Protein 1TOL (pdb70)

Sequence (156 aa):
AETVESCLAKSHTENSFTNVWKDDKTLDRYANYEGCLWNATGVVVCTGDETQCYGTWVPIGLAIPSGADINNYAGQIKSAIESKFYDASSYAGKTCTLRIKLAPDGMLLDIKPEGGDPALCQAALAAAKLAKIPKPPSQAVYEVFKNAPLDFKPAA

InterPro domains:
  IPR014161 Tol-Pal system, TolA [PF06519] (325-419)
  IPR014161 Tol-Pal system, TolA [TIGR02794] (12-244)
  IPR014161 Tol-Pal system, TolA [TIGR02794] (232-421)

B-factor: mean 38.67, std 15.78, range [13.47, 136.48]

Secondary structure (P-SEA, 3-state):
cccaaaaaabbbbbcccccccccccccccccccccbbbbbccbbbbccccccccccccccccccccaaaaaaaaaaaaaaaaaacccccccccbbbbbbbbbcccccccccccccccaaaaaaaaaaaaaccccccccaaaaaaccbbbbbbbbcc

GO terms:
  GO:0005515 protein binding (F, IPI)
  GO:0005886 plasma membrane (C, IDA)
  GO:0032153 cell division site (C, IDA)
  GO:0051301 cell division (P, IDA)
  GO:0046718 symbiont entry into host cell (P, IDA)
  GO:0090529 cell septum assembly (P, EXP)
  GO:0051301 cell division (P, IMP)
  GO:0046718 symbiont entry into host cell (P, IMP)
  GO:0071237 cellular response to bacteriocin (P, IMP)
  GO:0043213 bacteriocin transport (P, IMP)
  GO:0017038 protein import (P, IMP)
  GO:0046790 virion binding (F, ID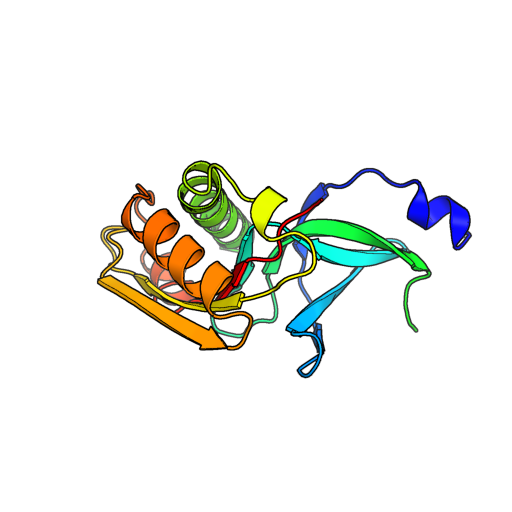A)
  GO:0097718 disordered domain specific binding (F, IPI)
  GO:0019904 protein domain specific binding (F, IPI)

Organism: Escherichia coli (strain K12) (NCBI:txid83333)

Solvent-accessible surface area: 7858 Å² total

CATH classification: 2.30.27.10 (+1 more: 3.30.1150.10)

Radius of gyration: 15.2 Å; Cα contacts (8 Å, |Δi|>4): 354; chains: 1; bounding box: 36×41×34 Å

Nearest PDB structures (foldseek):
  1tol-assembly1_A  TM=1.006E+00  e=2.946E-34  Inovirus M13
  2x9a-assembly1_D  TM=9.894E-01  e=6.881E-14  Escherichia coli
  3qdr-assembly1_A  TM=8.617E-01  e=3.265E-12  Escherichia coli K-12
  2g3p-assembly1_B  TM=9.904E-01  e=2.473E-10  Enterobacteria phage fd
  1g3p-assembly1_A  TM=9.845E-01  e=4.706E-10  Inovirus M13

Structure (mmCIF, N/CA/C/O backbone):
data_1TOL
#
_entry.id   1TOL
#
_cell.length_a   88.880
_cell.length_b   88.880
_cell.length_c   63.556
_cell.angle_alpha   90.00
_cell.angle_beta   90.00
_cell.angle_gamma   90.00
#
_symmetry.space_group_name_H-M   'P 43 21 2'
#
loop_
_entity.id
_entity.type
_entity.pdbx_description
1 polymer 'PROTEIN (FUSION PROTEIN CONSISTING OF MINOR COAT PROTEIN, GLYCINE RICH LINKER, TOLA, AND A HIS TAG)'
2 water water
#
loop_
_atom_site.group_PDB
_atom_site.id
_atom_site.type_symbol
_atom_site.label_atom_id
_atom_site.label_alt_id
_atom_site.label_comp_id
_atom_site.label_asym_id
_atom_site.label_entity_id
_atom_site.label_seq_id
_atom_site.pdbx_PDB_ins_code
_atom_site.Cartn_x
_atom_site.Cartn_y
_atom_site.Cartn_z
_atom_site.occupancy
_atom_site.B_iso_or_equiv
_atom_site.auth_seq_id
_atom_site.auth_comp_id
_atom_site.auth_asym_id
_atom_site.auth_atom_id
_atom_site.pdbx_PDB_model_num
ATOM 1 N N . ALA A 1 1 ? 33.415 19.169 18.123 1.00 39.95 1 ALA A N 1
ATOM 2 C CA . ALA A 1 1 ? 32.898 20.113 17.130 1.00 45.02 1 ALA A CA 1
ATOM 3 C C . ALA A 1 1 ? 31.434 19.877 16.765 1.00 52.25 1 ALA A C 1
ATOM 4 O O . ALA A 1 1 ? 30.919 18.769 16.909 1.00 42.13 1 ALA A O 1
ATOM 6 N N . GLU A 1 2 ? 30.779 20.929 16.282 1.00 48.80 2 GLU A N 1
ATOM 7 C CA . GLU A 1 2 ? 29.448 20.922 15.704 1.00 37.35 2 GLU A CA 1
ATOM 8 C C . GLU A 1 2 ? 29.417 20.520 14.245 1.00 35.81 2 GLU A C 1
ATOM 9 O O . GLU A 1 2 ? 30.371 20.702 13.490 1.00 44.14 2 GLU A O 1
ATOM 15 N N . THR A 1 3 ? 28.289 19.980 13.793 1.00 41.05 3 THR A N 1
ATOM 16 C CA . THR A 1 3 ? 28.080 19.912 12.348 1.00 51.37 3 THR A CA 1
ATOM 17 C C . THR A 1 3 ? 27.205 21.088 11.923 1.00 54.73 3 THR A C 1
ATOM 18 O O . THR A 1 3 ? 26.658 21.789 12.779 1.00 37.94 3 THR A O 1
ATOM 22 N N . VAL A 1 4 ? 27.033 21.341 10.632 1.00 51.34 4 VAL A N 1
ATOM 23 C CA . VAL A 1 4 ? 26.072 22.379 10.231 1.00 48.51 4 VAL A CA 1
ATOM 24 C C . VAL A 1 4 ? 24.683 21.982 10.712 1.00 49.06 4 VAL A C 1
ATOM 25 O O . VAL A 1 4 ? 23.862 22.813 11.085 1.00 46.12 4 VAL A O 1
ATOM 29 N N . GLU A 1 5 ? 24.415 20.672 10.710 1.00 43.30 5 GLU A N 1
ATOM 30 C CA . GLU A 1 5 ? 23.090 20.165 11.060 1.00 44.81 5 GLU A CA 1
ATOM 31 C C . GLU A 1 5 ? 22.858 20.138 12.564 1.00 46.52 5 GLU A C 1
ATOM 32 O O . GLU A 1 5 ? 21.706 20.118 13.023 1.00 50.51 5 GLU A O 1
ATOM 38 N N . SER A 1 6 ? 23.900 20.178 13.390 1.00 39.21 6 SER A N 1
ATOM 39 C CA . SER A 1 6 ? 23.668 20.215 14.843 1.00 39.17 6 SER A CA 1
ATOM 40 C C . SER A 1 6 ? 23.367 21.661 15.254 1.00 33.32 6 SER A C 1
ATOM 41 O O . SER A 1 6 ? 22.543 21.933 16.116 1.00 36.13 6 SER A O 1
ATOM 44 N N . CYS A 1 7 ? 24.052 22.569 14.588 1.00 35.82 7 CYS A N 1
ATOM 45 C CA . CYS A 1 7 ? 23.813 23.998 14.756 1.00 40.22 7 CYS A CA 1
ATOM 46 C C . CYS A 1 7 ? 22.354 24.350 14.487 1.00 39.12 7 CYS A C 1
ATOM 47 O O . CYS A 1 7 ? 21.683 25.026 15.276 1.00 29.51 7 CYS A O 1
ATOM 50 N N . LEU A 1 8 ? 21.847 23.867 13.357 1.00 38.27 8 LEU A N 1
ATOM 51 C CA . LEU A 1 8 ? 20.509 24.239 12.911 1.00 44.47 8 LEU A CA 1
ATOM 52 C C . LEU A 1 8 ? 19.456 23.685 13.855 1.00 43.45 8 LEU A C 1
ATOM 53 O O . LEU A 1 8 ? 18.312 24.126 13.814 1.00 37.88 8 LEU A O 1
ATOM 58 N N . ALA A 1 9 ? 19.846 22.738 14.702 1.00 39.80 9 ALA A N 1
ATOM 59 C CA . ALA A 1 9 ? 18.919 22.187 15.685 1.00 35.30 9 ALA A CA 1
ATOM 60 C C . ALA A 1 9 ? 18.979 22.932 17.000 1.00 30.66 9 ALA A C 1
ATOM 61 O O . ALA A 1 9 ? 18.177 22.720 17.915 1.00 41.69 9 ALA A O 1
ATOM 63 N N . LYS A 1 10 ? 19.931 23.851 17.195 1.00 31.46 10 LYS A N 1
ATOM 64 C CA . LYS A 1 10 ? 19.891 24.515 18.498 1.00 29.94 10 LYS A CA 1
ATOM 65 C C . LYS A 1 10 ? 18.650 25.369 18.722 1.00 44.74 10 LYS A C 1
ATOM 66 O O . LYS A 1 10 ? 18.072 25.921 17.789 1.00 40.13 10 LYS A O 1
ATOM 72 N N . SER A 1 11 ? 18.222 25.497 19.973 1.00 35.64 11 SER A N 1
ATOM 73 C CA . SER A 1 11 ? 17.151 26.371 20.402 1.00 41.88 11 SER A CA 1
ATOM 74 C C . SER A 1 11 ? 17.433 27.856 20.137 1.00 41.00 11 SER A C 1
ATOM 75 O O . SER A 1 11 ? 18.585 28.289 20.249 1.00 29.84 11 SER A O 1
ATOM 78 N N . HIS A 1 12 ? 16.396 28.638 19.848 1.00 27.49 12 HIS A N 1
ATOM 79 C CA . HIS A 1 12 ? 16.556 30.088 19.743 1.00 26.11 12 HIS A CA 1
ATOM 80 C C . HIS A 1 12 ? 16.790 30.685 21.123 1.00 25.52 12 HIS A C 1
ATOM 81 O O . HIS A 1 12 ? 16.279 30.184 22.134 1.00 18.62 12 HIS A O 1
ATOM 88 N N . THR A 1 13 ? 17.560 31.769 21.187 1.00 26.98 13 THR A N 1
ATOM 89 C CA . THR A 1 13 ? 17.880 32.370 22.474 1.00 35.01 13 THR A CA 1
ATOM 90 C C . THR A 1 13 ? 17.622 33.872 22.472 1.00 37.09 13 THR A C 1
ATOM 91 O O . THR A 1 13 ? 17.853 34.568 21.481 1.00 34.40 13 THR A O 1
ATOM 95 N N . GLU A 1 14 ? 17.151 34.355 23.607 1.00 27.66 14 GLU A N 1
ATOM 96 C CA . GLU A 1 14 ? 16.949 35.801 23.721 1.00 38.86 14 GLU A CA 1
ATOM 97 C C . GLU A 1 14 ? 18.088 36.353 24.553 1.00 39.14 14 GLU A C 1
ATOM 98 O O . GLU A 1 14 ? 18.218 35.967 25.708 1.00 34.93 14 GLU A O 1
ATOM 104 N N . ASN A 1 15 ? 18.921 37.204 23.973 1.00 35.13 15 ASN A N 1
ATOM 105 C CA . ASN A 1 15 ? 20.107 37.684 24.677 1.00 37.34 15 ASN A CA 1
ATOM 106 C C . ASN A 1 15 ? 20.841 38.713 23.841 1.00 42.47 15 ASN A C 1
ATOM 107 O O . ASN A 1 15 ? 20.438 38.959 22.697 1.00 28.95 15 ASN A O 1
ATOM 112 N N . SER A 1 16 ? 21.924 39.296 24.357 1.00 38.22 16 SER A N 1
ATOM 113 C CA . SER A 1 16 ? 22.735 40.105 23.438 1.00 39.10 16 SER A CA 1
ATOM 114 C C . SER A 1 16 ? 24.078 39.416 23.199 1.00 41.35 16 SER A C 1
ATOM 115 O O . SER A 1 16 ? 24.495 38.674 24.095 1.00 36.71 16 SER A O 1
ATOM 118 N N . PHE A 1 17 ? 24.680 39.667 22.047 1.00 36.45 17 PHE A N 1
ATOM 119 C CA . PHE A 1 17 ? 26.037 39.253 21.714 1.00 35.39 17 PHE A CA 1
ATOM 120 C C . PHE A 1 17 ? 26.890 40.500 21.454 1.00 43.18 17 PHE A C 1
ATOM 121 O O . PHE A 1 17 ? 26.375 41.545 21.061 1.00 41.22 17 PHE A O 1
ATOM 129 N N . THR A 1 18 ? 28.196 40.362 21.639 1.00 39.38 18 THR A N 1
ATOM 130 C CA . THR A 1 18 ? 29.132 41.399 21.208 1.00 39.09 18 THR A CA 1
ATOM 131 C C . THR A 1 18 ? 29.768 40.956 19.897 1.00 37.77 18 THR A C 1
ATOM 132 O O . THR A 1 18 ? 29.514 39.838 19.457 1.00 36.47 18 THR A O 1
ATOM 136 N N . ASN A 1 19 ? 30.593 41.772 19.240 1.00 43.73 19 ASN A N 1
ATOM 137 C CA . ASN A 1 19 ? 31.219 41.291 18.008 1.00 46.19 19 ASN A CA 1
ATOM 138 C C . ASN A 1 19 ? 30.227 40.972 16.911 1.00 42.96 19 ASN A C 1
ATOM 139 O O . ASN A 1 19 ? 30.433 40.102 16.056 1.00 38.88 19 ASN A O 1
ATOM 144 N N . VAL A 1 20 ? 29.117 41.719 16.930 1.00 40.57 20 VAL A N 1
ATOM 145 C CA . VAL A 1 20 ? 28.109 41.614 15.888 1.00 31.68 20 VAL A CA 1
ATOM 146 C C . VAL A 1 20 ? 28.546 42.319 14.610 1.00 31.16 20 VAL A C 1
ATOM 147 O O . VAL A 1 20 ? 29.166 43.372 14.726 1.00 42.87 20 VAL A O 1
ATOM 151 N N . TRP A 1 21 ? 28.223 41.753 13.453 1.00 36.18 21 TRP A N 1
ATOM 152 C CA . TRP A 1 21 ? 28.448 42.460 12.196 1.00 41.60 21 TRP A CA 1
ATOM 153 C C . TRP A 1 21 ? 27.197 42.448 11.326 1.00 49.56 21 TRP A C 1
ATOM 154 O O . TRP A 1 21 ? 26.337 41.560 11.369 1.00 46.42 21 TRP A O 1
ATOM 165 N N . LYS A 1 22 ? 27.094 43.489 10.490 1.00 43.54 22 LYS A N 1
ATOM 166 C CA . LYS A 1 22 ? 25.958 43.585 9.585 1.00 46.42 22 LYS A CA 1
ATOM 167 C C . LYS A 1 22 ? 26.324 43.356 8.117 1.00 53.46 22 LYS A C 1
ATOM 168 O O . LYS A 1 22 ? 27.443 43.588 7.668 1.00 46.75 22 LYS A O 1
ATOM 174 N N . ASP A 1 23 ? 25.321 42.888 7.399 1.00 58.63 23 ASP A N 1
ATOM 175 C CA . ASP A 1 23 ? 25.143 42.836 5.963 1.00 63.86 23 ASP A CA 1
ATOM 176 C C . ASP A 1 23 ? 24.344 44.069 5.528 1.00 61.29 23 ASP A C 1
ATOM 177 O O . ASP A 1 23 ? 23.112 44.126 5.634 1.00 47.10 23 ASP A O 1
ATOM 182 N N . ASP A 1 24 ? 25.053 45.077 5.031 1.00 58.23 24 ASP A N 1
ATOM 183 C CA . ASP A 1 24 ? 24.466 46.363 4.676 1.00 62.96 24 ASP A CA 1
ATOM 184 C C . ASP A 1 24 ? 23.532 46.272 3.473 1.00 69.67 24 ASP A C 1
ATOM 185 O O . ASP A 1 24 ? 22.896 47.269 3.119 1.00 64.40 24 ASP A O 1
ATOM 190 N N . LYS A 1 25 ? 23.451 45.098 2.863 1.00 73.96 25 LYS A N 1
ATOM 191 C CA . LYS A 1 25 ? 22.484 44.751 1.841 1.00 76.47 25 LYS A CA 1
ATOM 192 C C . LYS A 1 25 ? 21.199 44.225 2.487 1.00 72.55 25 LYS A C 1
ATOM 193 O O . LYS A 1 25 ? 20.214 44.959 2.585 1.00 92.26 25 LYS A O 1
ATOM 199 N N . THR A 1 26 ? 21.212 42.971 2.920 1.00 58.40 26 THR A N 1
ATOM 200 C CA . THR A 1 26 ? 20.066 42.295 3.501 1.00 44.41 26 THR A CA 1
ATOM 201 C C . THR A 1 26 ? 19.564 43.003 4.755 1.00 39.91 26 TH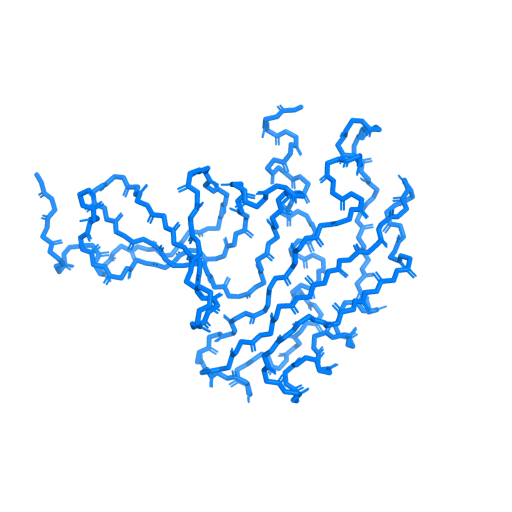R A C 1
ATOM 202 O O . THR A 1 26 ? 18.389 42.882 5.099 1.00 61.24 26 THR A O 1
ATOM 206 N N . LEU A 1 27 ? 20.479 43.704 5.408 1.00 39.81 27 LEU A N 1
ATOM 207 C CA . LEU A 1 27 ? 20.233 44.386 6.662 1.00 35.55 27 LEU A CA 1
ATOM 208 C C . LEU A 1 27 ? 20.273 43.362 7.805 1.00 38.63 27 LEU A C 1
ATOM 209 O O . LEU A 1 27 ? 19.841 43.715 8.911 1.00 34.03 27 LEU A O 1
ATOM 214 N N . ASP A 1 28 ? 20.760 42.166 7.493 1.00 43.43 28 ASP A N 1
ATOM 215 C CA . ASP A 1 28 ? 20.939 41.099 8.482 1.00 38.24 28 ASP A CA 1
ATOM 216 C C . ASP A 1 28 ? 22.081 41.435 9.435 1.00 41.94 28 ASP A C 1
ATOM 217 O O . ASP A 1 28 ? 23.017 42.074 8.946 1.00 42.44 28 ASP A O 1
ATOM 222 N N . ARG A 1 29 ? 21.956 41.013 10.686 1.00 34.80 29 ARG A N 1
ATOM 223 C CA . ARG A 1 29 ? 22.964 41.142 11.728 1.00 26.95 29 ARG A CA 1
ATOM 224 C C . ARG A 1 29 ? 23.318 39.724 12.208 1.00 35.63 29 ARG A C 1
ATOM 225 O O . ARG A 1 29 ? 22.404 38.912 12.416 1.00 31.65 29 ARG A O 1
ATOM 233 N N . TYR A 1 30 ? 24.609 39.463 12.340 1.00 35.55 30 TYR A N 1
ATOM 234 C CA . TYR A 1 30 ? 25.115 38.125 12.621 1.00 40.63 30 TYR A CA 1
ATOM 235 C C . TYR A 1 30 ? 26.126 38.059 13.757 1.00 42.85 30 TYR A C 1
ATOM 236 O O . TYR A 1 30 ? 26.780 39.017 14.179 1.00 41.21 30 TYR A O 1
ATOM 245 N N . ALA A 1 31 ? 26.249 36.825 14.268 1.00 37.88 31 ALA A N 1
ATOM 246 C CA . ALA A 1 31 ? 27.266 36.602 15.293 1.00 35.54 31 ALA A CA 1
ATOM 247 C C . ALA A 1 31 ? 27.604 35.104 15.310 1.00 40.23 31 ALA A C 1
ATOM 248 O O . ALA A 1 31 ? 26.749 34.307 14.945 1.00 41.96 31 ALA A O 1
ATOM 250 N N . ASN A 1 32 ? 28.824 34.817 15.702 1.00 52.69 32 ASN A N 1
ATOM 251 C CA . ASN A 1 32 ? 29.438 33.525 15.933 1.00 37.32 32 ASN A CA 1
ATOM 252 C C . ASN A 1 32 ? 29.399 33.250 17.436 1.00 30.11 32 ASN A C 1
ATOM 253 O O . ASN A 1 32 ? 29.822 34.078 18.264 1.00 32.37 32 ASN A O 1
ATOM 258 N N . TYR A 1 33 ? 28.894 32.095 17.838 1.00 35.24 33 TYR A N 1
ATOM 259 C CA . TYR A 1 33 ? 28.865 31.759 19.261 1.00 39.62 33 TYR A CA 1
ATOM 260 C C . TYR A 1 33 ? 28.932 30.237 19.360 1.00 39.96 33 TYR A C 1
ATOM 261 O O . TYR A 1 33 ? 28.124 29.576 18.702 1.00 43.28 33 TYR A O 1
ATOM 270 N N . GLU A 1 34 ? 29.874 29.716 20.135 1.00 42.51 34 GLU A N 1
ATOM 271 C CA . GLU A 1 34 ? 29.994 28.276 20.353 1.00 36.56 34 GLU A CA 1
ATOM 272 C C . GLU A 1 34 ? 29.931 27.480 19.060 1.00 39.10 34 GLU A C 1
ATOM 273 O O . GLU A 1 34 ? 29.204 26.482 18.982 1.00 36.77 34 GLU A O 1
ATOM 279 N N . GLY A 1 35 ? 30.661 27.929 18.035 1.00 32.59 35 GLY A N 1
ATOM 280 C CA . GLY A 1 35 ? 30.798 27.142 16.831 1.00 33.24 35 GLY A CA 1
ATOM 281 C C . GLY A 1 35 ? 29.623 27.168 15.884 1.00 43.26 35 GLY A C 1
ATOM 282 O O . GLY A 1 35 ? 29.607 26.427 14.890 1.00 29.17 35 GLY A O 1
ATOM 283 N N . CYS A 1 36 ? 28.626 28.004 16.168 1.00 36.91 36 CYS A N 1
ATOM 284 C CA . CYS A 1 36 ? 27.525 28.168 15.221 1.00 38.43 36 CYS A CA 1
ATOM 285 C C . CYS A 1 36 ? 27.404 29.649 14.825 1.00 41.00 36 CYS A C 1
ATOM 286 O O . CYS A 1 36 ? 27.912 30.550 15.496 1.00 34.06 36 CYS A O 1
ATOM 289 N N . LEU A 1 37 ? 26.709 29.885 13.716 1.00 41.61 37 LEU A N 1
ATOM 290 C CA . LEU A 1 37 ? 26.421 31.207 13.189 1.00 37.77 37 LEU A CA 1
ATOM 291 C C . LEU A 1 37 ? 24.962 31.573 13.506 1.00 31.68 37 LEU A C 1
ATOM 292 O O . LEU A 1 37 ? 24.119 30.744 13.159 1.00 33.67 37 LEU A O 1
ATOM 297 N N . TRP A 1 38 ? 24.768 32.724 14.140 1.00 36.46 38 TRP A N 1
ATOM 298 C CA . TRP A 1 38 ? 23.444 33.155 14.601 1.00 35.69 38 TRP A CA 1
ATOM 299 C C . TRP A 1 38 ? 22.976 34.419 13.876 1.00 39.31 38 TRP A C 1
ATOM 300 O O . TRP A 1 38 ? 23.806 35.278 13.577 1.00 33.92 38 TRP A O 1
ATOM 311 N N . ASN A 1 39 ? 21.668 34.531 13.635 1.00 26.06 39 ASN A N 1
ATOM 312 C CA . ASN A 1 39 ? 21.118 35.752 12.974 1.00 28.61 39 ASN A CA 1
ATOM 313 C C . ASN A 1 39 ? 20.116 36.420 13.896 1.00 26.61 39 ASN A C 1
ATOM 314 O O . ASN A 1 39 ? 19.332 35.706 14.526 1.00 25.37 39 ASN A O 1
ATOM 319 N N . ALA A 1 40 ? 20.104 37.740 14.063 1.00 26.06 40 ALA A N 1
ATOM 320 C CA . ALA A 1 40 ? 19.195 38.350 15.054 1.00 36.20 40 ALA A CA 1
ATOM 321 C C . ALA A 1 40 ? 17.809 38.573 14.464 1.00 39.35 40 ALA A C 1
ATOM 322 O O . ALA A 1 40 ? 17.719 39.155 13.374 1.00 26.77 40 ALA A O 1
ATOM 324 N N . THR A 1 41 ? 16.754 38.121 15.139 1.00 31.04 41 THR A N 1
ATOM 325 C CA . THR A 1 41 ? 15.402 38.247 14.603 1.00 26.05 41 THR A CA 1
ATOM 326 C C . THR A 1 41 ? 14.415 38.859 15.581 1.00 17.55 41 THR A C 1
ATOM 327 O O . THR A 1 41 ? 14.705 39.132 16.753 1.00 22.30 41 THR A O 1
ATOM 331 N N . GLY A 1 42 ? 13.182 39.077 15.112 1.00 20.50 42 GLY A N 1
ATOM 332 C CA . GLY A 1 42 ? 12.189 39.776 15.926 1.00 21.13 42 GLY A CA 1
ATOM 333 C C . GLY A 1 42 ? 12.501 41.251 16.033 1.00 26.40 42 GLY A C 1
ATOM 334 O O . GLY A 1 42 ? 12.866 41.886 15.041 1.00 38.90 42 GLY A O 1
ATOM 335 N N . VAL A 1 43 ? 12.412 41.835 17.223 1.00 22.46 43 VAL A N 1
ATOM 336 C CA . VAL A 1 43 ? 12.884 43.194 17.454 1.00 20.71 43 VAL A CA 1
ATOM 337 C C . VAL A 1 43 ? 14.310 43.125 18.009 1.00 29.84 43 VAL A C 1
ATOM 338 O O . VAL A 1 43 ? 14.571 42.341 18.926 1.00 23.50 43 VAL A O 1
ATOM 342 N N . VAL A 1 44 ? 15.199 43.913 17.425 1.00 24.83 44 VAL A N 1
ATOM 343 C CA . VAL A 1 44 ? 16.635 43.884 17.748 1.00 24.66 44 VAL A CA 1
ATOM 344 C C . VAL A 1 44 ? 17.070 45.257 18.230 1.00 30.63 44 VAL A C 1
ATOM 345 O O . VAL A 1 44 ? 16.818 46.223 17.495 1.00 22.46 44 VAL A O 1
ATOM 349 N N . VAL A 1 45 ? 17.689 45.334 19.402 1.00 23.85 45 VAL A N 1
ATOM 350 C CA . VAL A 1 45 ? 18.116 46.591 20.000 1.00 24.12 45 VAL A CA 1
ATOM 351 C C . VAL A 1 45 ? 19.639 46.626 20.184 1.00 31.22 45 VAL A C 1
ATOM 352 O O . VAL A 1 45 ? 20.192 45.782 20.898 1.00 26.76 45 VAL A O 1
ATOM 356 N N . CYS A 1 46 ? 20.276 47.601 19.546 1.00 26.70 46 CYS A N 1
ATOM 357 C CA . CYS A 1 46 ? 21.749 47.653 19.548 1.00 30.51 46 CYS A CA 1
ATOM 358 C C . CYS A 1 46 ? 22.220 48.874 20.314 1.00 36.96 46 CYS A C 1
ATOM 359 O O . CYS A 1 46 ? 21.459 49.820 20.536 1.00 35.24 46 CYS A O 1
ATOM 362 N N . THR A 1 47 ? 23.473 48.855 20.761 1.00 42.31 47 THR A N 1
ATOM 363 C CA . THR A 1 47 ? 24.106 50.029 21.348 1.00 37.70 47 THR A CA 1
ATOM 364 C C . THR A 1 47 ? 24.359 51.027 20.219 1.00 43.76 47 THR A C 1
ATOM 365 O O . THR A 1 47 ? 24.445 50.596 19.062 1.00 41.55 47 THR A O 1
ATOM 369 N N . GLY A 1 48 ? 24.497 52.310 20.523 1.00 56.30 48 GLY A N 1
ATOM 370 C CA . GLY A 1 48 ? 24.817 53.312 19.523 1.00 51.92 48 GLY A CA 1
ATOM 371 C C . GLY A 1 48 ? 25.903 52.925 18.547 1.00 56.78 48 GLY A C 1
ATOM 372 O O . GLY A 1 48 ? 25.878 53.404 17.404 1.00 45.92 48 GLY A O 1
ATOM 373 N N . ASP A 1 49 ? 26.856 52.073 18.933 1.00 62.68 49 ASP A N 1
ATOM 374 C CA . ASP A 1 49 ? 27.981 51.709 18.069 1.00 61.41 49 ASP A CA 1
ATOM 375 C C . ASP A 1 49 ? 27.764 50.408 17.312 1.00 59.07 49 ASP A C 1
ATOM 376 O O . ASP A 1 49 ? 28.558 50.005 16.457 1.00 54.87 49 ASP A O 1
ATOM 381 N N . GLU A 1 50 ? 26.650 49.749 17.612 1.00 52.55 50 GLU A N 1
ATOM 382 C CA . GLU A 1 50 ? 26.148 48.634 16.822 1.00 44.49 50 GLU A CA 1
ATOM 383 C C . GLU A 1 50 ? 27.012 47.384 16.892 1.00 47.13 50 GLU A C 1
ATOM 384 O O . GLU A 1 50 ? 26.905 46.519 16.018 1.00 49.22 50 GLU A O 1
ATOM 390 N N . THR A 1 51 ? 27.834 47.318 17.932 1.00 49.63 51 THR A N 1
ATOM 391 C CA . THR A 1 51 ? 28.707 46.188 18.202 1.00 52.27 51 THR A CA 1
ATOM 392 C C . THR A 1 51 ? 28.005 45.156 19.076 1.00 40.91 51 THR A C 1
ATOM 393 O O . THR A 1 51 ? 28.219 43.950 18.943 1.00 57.39 51 THR A O 1
ATOM 397 N N . GLN A 1 52 ? 27.167 45.666 19.981 1.00 38.30 52 GLN A N 1
ATOM 398 C CA . GLN A 1 52 ? 26.444 44.765 20.879 1.00 32.40 52 GLN A CA 1
ATOM 399 C C . GLN A 1 52 ? 24.951 44.857 20.568 1.00 38.59 52 GLN A C 1
ATOM 400 O O . GLN A 1 52 ? 24.380 45.954 20.656 1.00 34.01 52 GLN A O 1
ATOM 406 N N . CYS A 1 53 ? 24.335 43.739 20.206 1.00 30.04 53 CYS A N 1
ATOM 407 C CA . CYS A 1 53 ? 22.895 43.755 19.907 1.00 35.98 53 CYS A CA 1
ATOM 408 C C . CYS A 1 53 ? 22.100 42.726 20.705 1.00 34.94 53 CYS A C 1
ATOM 409 O O . CYS A 1 53 ? 22.594 41.601 20.889 1.00 31.23 53 CYS A O 1
ATOM 412 N N . TYR A 1 54 ? 20.895 43.075 21.160 1.00 30.27 54 TYR A N 1
ATOM 413 C CA . TYR A 1 54 ? 19.971 42.185 21.877 1.00 28.39 54 TYR A CA 1
ATOM 414 C C . TYR A 1 54 ? 18.833 41.835 20.918 1.00 30.55 54 TYR A C 1
ATOM 415 O O . TYR A 1 54 ? 18.138 42.754 20.466 1.00 27.29 54 TYR A O 1
ATOM 424 N N . GLY A 1 55 ? 18.638 40.568 20.613 1.00 26.15 55 GLY A N 1
ATOM 425 C CA . GLY A 1 55 ? 17.547 40.124 19.768 1.00 26.60 55 GLY A CA 1
ATOM 426 C C . GLY A 1 55 ? 17.076 38.718 20.104 1.00 29.98 55 GLY A C 1
ATOM 427 O O . GLY A 1 55 ? 17.481 38.156 21.119 1.00 29.10 55 GLY A O 1
ATOM 428 N N . THR A 1 56 ? 16.220 38.168 19.267 1.00 25.39 56 THR A N 1
ATOM 429 C CA . THR A 1 56 ? 15.838 36.766 19.242 1.00 23.96 56 THR A CA 1
ATOM 430 C C . THR A 1 56 ? 16.800 36.097 18.280 1.00 28.20 56 THR A C 1
ATOM 431 O O . THR A 1 56 ? 16.681 36.324 17.070 1.00 26.36 56 THR A O 1
ATOM 435 N N . TRP A 1 57 ? 17.750 35.347 18.851 1.00 22.76 57 TRP A N 1
ATOM 436 C CA . TRP A 1 57 ? 18.818 34.847 17.962 1.00 32.18 57 TRP A CA 1
ATOM 437 C C . TRP A 1 57 ? 18.521 33.427 17.492 1.00 28.65 57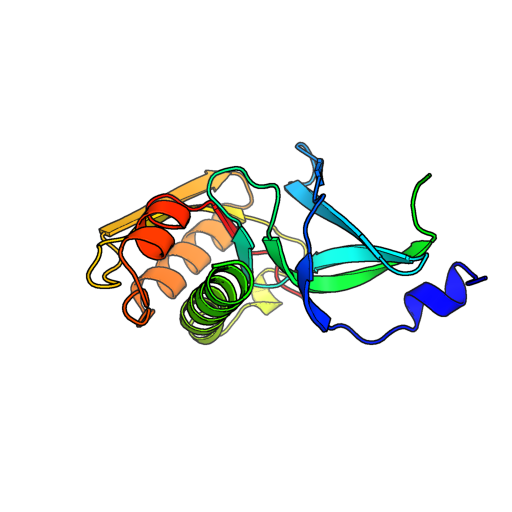 TRP A C 1
ATOM 438 O O . TRP A 1 57 ? 18.174 32.545 18.277 1.00 31.32 57 TRP A O 1
ATOM 449 N N . VAL A 1 58 ? 18.694 33.218 16.195 1.00 26.39 58 VAL A N 1
ATOM 450 C CA . VAL A 1 58 ? 18.410 31.968 15.502 1.00 29.39 58 VAL A CA 1
ATOM 451 C C . VAL A 1 58 ? 19.677 31.432 14.845 1.00 33.65 58 VAL A C 1
ATOM 452 O O . VAL A 1 58 ? 20.462 32.199 14.270 1.00 32.49 58 VAL A O 1
ATOM 456 N N . PRO A 1 59 ? 19.919 30.129 14.928 1.00 34.88 59 PRO A N 1
ATOM 457 C CA . PRO A 1 59 ? 21.142 29.561 14.351 1.00 33.65 59 PRO A CA 1
ATOM 458 C C . PRO A 1 59 ? 20.991 29.281 12.873 1.00 30.03 59 PRO A C 1
ATOM 459 O O . PRO A 1 59 ? 19.986 28.709 12.437 1.00 33.23 59 PRO A O 1
ATOM 463 N N . ILE A 1 60 ? 21.983 29.663 12.057 1.00 32.78 60 ILE A N 1
ATOM 464 C CA . ILE A 1 60 ? 21.755 29.365 10.635 1.00 38.72 60 ILE A CA 1
ATOM 465 C C . ILE A 1 60 ? 22.842 28.518 9.997 1.00 40.99 60 ILE A C 1
ATOM 466 O O . ILE A 1 60 ? 22.835 28.439 8.760 1.00 42.96 60 ILE A O 1
ATOM 471 N N . GLY A 1 61 ? 23.740 27.920 10.752 1.00 38.22 61 GLY A N 1
ATOM 472 C CA . GLY A 1 61 ? 24.740 26.983 10.228 1.00 38.48 61 GLY A CA 1
ATOM 473 C C . GLY A 1 61 ? 26.022 27.051 11.038 1.00 45.37 61 GLY A C 1
ATOM 474 O O . GLY A 1 61 ? 25.986 27.570 12.158 1.00 30.23 61 GLY A O 1
ATOM 475 N N . LEU A 1 62 ? 27.152 26.567 10.515 1.00 42.02 62 LEU A N 1
ATOM 476 C CA . LEU A 1 62 ? 28.402 26.636 11.265 1.00 37.08 62 LEU A CA 1
ATOM 477 C C . LEU A 1 62 ? 29.005 28.035 11.271 1.00 40.41 62 LEU A C 1
ATOM 478 O O . LEU A 1 62 ? 28.805 28.825 10.353 1.00 51.68 62 LEU A O 1
ATOM 483 N N . ALA A 1 63 ? 29.759 28.350 12.324 1.00 40.19 63 ALA A N 1
ATOM 484 C CA . ALA A 1 63 ? 30.360 29.671 12.439 1.00 49.72 63 ALA A CA 1
ATOM 485 C C . ALA A 1 63 ? 31.274 29.910 11.229 1.00 61.96 63 ALA A C 1
ATOM 486 O O . ALA A 1 63 ? 31.685 28.929 10.603 1.00 47.78 63 ALA A O 1
ATOM 488 N N . ILE A 1 64 ? 31.523 31.185 10.970 1.00 57.62 64 ILE A N 1
ATOM 489 C CA . ILE A 1 64 ? 32.300 31.701 9.860 1.00 49.67 64 ILE A CA 1
ATOM 490 C C . ILE A 1 64 ? 33.675 32.171 10.337 1.00 57.47 64 ILE A C 1
ATOM 491 O O . ILE A 1 64 ? 33.765 33.136 11.090 1.00 69.91 64 ILE A O 1
ATOM 496 N N . PRO A 1 65 ? 34.694 31.461 9.868 1.00 73.23 65 PRO A N 1
ATOM 497 C CA . PRO A 1 65 ? 36.095 31.659 10.247 1.00 76.20 65 PRO A CA 1
ATOM 498 C C . PRO A 1 65 ? 36.473 33.130 10.391 1.00 66.30 65 PRO A C 1
ATOM 499 O O . PRO A 1 65 ? 35.985 33.985 9.657 1.00 70.58 65 PRO A O 1
ATOM 503 N N . SER A 1 125 ? 26.617 48.500 34.377 1.00 75.93 125 SER A N 1
ATOM 504 C CA . SER A 1 125 ? 27.269 48.374 33.072 1.00 66.36 125 SER A CA 1
ATOM 505 C C . SER A 1 125 ? 27.611 46.916 32.767 1.00 65.41 125 SER A C 1
ATOM 506 O O . SER A 1 125 ? 27.713 46.088 33.672 1.00 70.54 125 SER A O 1
ATOM 509 N N . GLY A 1 126 ? 27.767 46.611 31.487 1.00 56.35 126 GLY A N 1
ATOM 510 C CA . GLY A 1 126 ? 27.943 45.240 31.020 1.00 47.72 126 GLY A CA 1
ATOM 511 C C . GLY A 1 126 ? 26.630 44.481 31.118 1.00 49.65 126 GLY A C 1
ATOM 512 O O . GLY A 1 126 ? 25.924 44.205 30.147 1.00 59.91 126 GLY A O 1
ATOM 513 N N . ALA A 1 127 ? 26.272 44.152 32.353 1.00 55.31 127 ALA A N 1
ATOM 514 C CA . ALA A 1 127 ? 25.014 43.470 32.612 1.00 62.28 127 ALA A CA 1
ATOM 515 C C . ALA A 1 127 ? 23.839 44.437 32.648 1.00 53.70 127 ALA A C 1
ATOM 516 O O . ALA A 1 127 ? 22.701 44.069 32.358 1.00 43.99 127 ALA A O 1
ATOM 518 N N . ASP A 1 128 ? 24.101 45.686 33.026 1.00 49.98 128 ASP A N 1
ATOM 519 C CA . ASP A 1 128 ? 23.051 46.699 33.026 1.00 44.74 128 ASP A CA 1
ATOM 520 C C . ASP A 1 128 ? 22.753 47.103 31.584 1.00 42.07 128 ASP A C 1
ATOM 521 O O . ASP A 1 128 ? 21.608 47.382 31.251 1.00 35.96 128 ASP A O 1
ATOM 526 N N . ILE A 1 129 ? 23.774 47.132 30.735 1.00 41.03 129 ILE A N 1
ATOM 527 C CA . ILE A 1 129 ? 23.499 47.448 29.324 1.00 46.67 129 ILE A CA 1
ATOM 528 C C . ILE A 1 129 ? 22.685 46.321 28.705 1.00 44.29 129 ILE A C 1
ATOM 529 O O . ILE A 1 129 ? 21.631 46.551 28.104 1.00 37.90 129 ILE A O 1
ATOM 534 N N . ASN A 1 130 ? 23.117 45.071 28.861 1.00 35.76 130 ASN A N 1
ATOM 535 C CA . ASN A 1 130 ? 22.363 43.965 28.263 1.00 42.35 130 ASN A CA 1
ATOM 536 C C . ASN A 1 130 ? 20.936 43.915 28.793 1.00 44.34 130 ASN A C 1
ATOM 537 O O . ASN A 1 130 ? 19.972 43.657 28.059 1.00 32.49 130 ASN A O 1
ATOM 542 N N . ASN A 1 131 ? 20.783 44.186 30.091 1.00 32.99 131 ASN A N 1
ATOM 543 C CA . ASN A 1 131 ? 19.456 44.185 30.702 1.00 34.35 131 ASN A CA 1
ATOM 544 C C . ASN A 1 131 ? 18.538 45.271 30.164 1.00 40.59 131 ASN A C 1
ATOM 545 O O . ASN A 1 131 ? 17.388 44.982 29.824 1.00 31.86 131 ASN A O 1
ATOM 550 N N . TYR A 1 132 ? 18.983 46.528 30.059 1.00 31.20 132 TYR A N 1
ATOM 551 C CA . TYR A 1 132 ? 18.080 47.546 29.537 1.00 28.53 132 TYR A CA 1
ATOM 552 C C . TYR A 1 132 ? 17.800 47.300 28.061 1.00 27.44 132 TYR A C 1
ATOM 553 O O . TYR A 1 132 ? 16.682 47.575 27.626 1.00 33.00 132 TYR A O 1
ATOM 562 N N . ALA A 1 133 ? 18.766 46.816 27.290 1.00 27.53 133 ALA A N 1
ATOM 563 C CA . ALA A 1 133 ? 18.405 46.543 25.886 1.00 31.75 133 ALA A CA 1
ATOM 564 C C . ALA A 1 133 ? 17.261 45.541 25.793 1.00 38.89 133 ALA A C 1
ATOM 565 O O . ALA A 1 133 ? 16.339 45.709 24.985 1.00 25.32 133 ALA A O 1
ATOM 567 N N . GLY A 1 134 ? 17.318 44.500 26.614 1.00 26.71 134 GLY A N 1
ATOM 568 C CA . GLY A 1 134 ? 16.223 43.535 26.735 1.00 27.31 134 GLY A CA 1
ATOM 569 C C . GLY A 1 134 ? 14.925 44.188 27.135 1.00 23.89 134 GLY A C 1
ATOM 570 O O . GLY A 1 134 ? 13.818 43.833 26.675 1.00 34.06 134 GLY A O 1
ATOM 571 N N . GLN A 1 135 ? 14.954 45.171 28.032 1.00 23.57 135 GLN A N 1
ATOM 572 C CA . GLN A 1 135 ? 13.697 45.795 28.438 1.00 20.14 135 GLN A CA 1
ATOM 573 C C . GLN A 1 135 ? 13.116 46.620 27.299 1.00 28.33 135 GLN A C 1
ATOM 574 O O . GLN A 1 135 ? 11.904 46.652 27.099 1.00 22.93 135 GLN A O 1
ATOM 580 N N . ILE A 1 136 ? 13.934 47.337 26.536 1.00 29.33 136 ILE A N 1
ATOM 581 C CA . ILE A 1 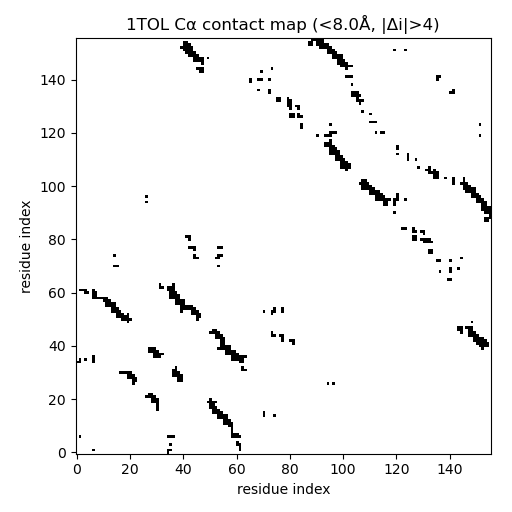136 ? 13.427 48.101 25.376 1.00 21.20 136 ILE A CA 1
ATOM 582 C C . ILE A 1 136 ? 12.825 47.134 24.362 1.00 20.92 136 ILE A C 1
ATOM 583 O O . ILE A 1 136 ? 11.751 47.395 23.818 1.00 18.29 136 ILE A O 1
ATOM 588 N N . LYS A 1 137 ? 13.480 46.022 24.087 1.00 20.92 137 LYS A N 1
ATOM 589 C CA . LYS A 1 137 ? 12.982 45.042 23.110 1.00 26.77 137 LYS A CA 1
ATOM 590 C C . LYS A 1 137 ? 11.607 44.516 23.481 1.00 24.15 137 LYS A C 1
ATOM 591 O O . LYS A 1 137 ? 10.653 44.470 22.709 1.00 22.15 137 LYS A O 1
ATOM 597 N N . SER A 1 138 ? 11.479 44.077 24.739 1.00 19.31 138 SER A N 1
ATOM 598 C CA . SER A 1 138 ? 10.175 43.582 25.201 1.00 17.13 138 SER A CA 1
ATOM 599 C C . SER A 1 138 ? 9.103 44.642 25.183 1.00 20.55 138 SER A C 1
ATOM 600 O O . SER A 1 138 ? 7.942 44.426 24.810 1.00 22.27 138 SER A O 1
ATOM 603 N N . ALA A 1 139 ? 9.437 45.882 25.549 1.00 19.12 139 ALA A N 1
ATOM 604 C CA . ALA A 1 139 ? 8.410 46.923 25.581 1.00 20.09 139 ALA A CA 1
ATOM 605 C C . ALA A 1 139 ? 7.866 47.230 24.193 1.00 29.14 139 ALA A C 1
ATOM 606 O O . ALA A 1 139 ? 6.658 47.453 24.030 1.00 22.23 139 ALA A O 1
ATOM 608 N N . ILE A 1 140 ? 8.766 47.240 23.213 1.00 19.80 140 ILE A N 1
ATOM 609 C CA . ILE A 1 140 ? 8.282 47.544 21.846 1.00 15.95 140 ILE A CA 1
ATOM 610 C C . ILE A 1 140 ? 7.683 46.334 21.150 1.00 19.15 140 ILE A C 1
ATOM 611 O O . ILE A 1 140 ? 6.618 46.428 20.510 1.00 17.66 140 ILE A O 1
ATOM 616 N N . GLU A 1 141 ? 8.328 45.163 21.259 1.00 21.06 141 GLU A N 1
ATOM 617 C CA . GLU A 1 141 ? 7.883 43.961 20.527 1.00 16.43 141 GLU A CA 1
ATOM 618 C C . GLU A 1 141 ? 6.563 43.443 21.044 1.00 13.47 141 GLU A C 1
ATOM 619 O O . GLU A 1 141 ? 5.790 42.825 20.318 1.00 17.60 141 GLU A O 1
ATOM 625 N N . SER A 1 142 ? 6.295 43.671 22.331 1.00 15.18 142 SER A N 1
ATOM 626 C CA . SER A 1 142 ? 4.979 43.281 22.856 1.00 15.87 142 SER A CA 1
ATOM 627 C C . SER A 1 142 ? 3.840 44.078 22.240 1.00 18.34 142 SER A C 1
ATOM 628 O O . SER A 1 142 ? 2.684 43.647 22.359 1.00 18.27 142 SER A O 1
ATOM 631 N N . LYS A 1 143 ? 4.135 45.221 21.605 1.00 16.93 143 LYS A N 1
ATOM 632 C CA . LYS A 1 143 ? 3.056 45.966 20.957 1.00 21.06 143 LYS A CA 1
ATOM 633 C C . LYS A 1 143 ? 2.966 45.698 19.455 1.00 21.55 143 LYS A C 1
ATOM 634 O O . LYS A 1 143 ? 2.154 46.332 18.758 1.00 16.55 143 LYS A O 1
ATOM 640 N N . PHE A 1 144 ? 3.788 44.789 18.914 1.00 17.12 144 PHE A N 1
ATOM 641 C CA . PHE A 1 144 ? 3.763 44.472 17.472 1.00 20.60 144 PHE A CA 1
ATOM 642 C C . PHE A 1 144 ? 2.915 43.213 17.276 1.00 20.48 144 PHE A C 1
ATOM 643 O O . PHE A 1 144 ? 3.448 42.107 17.156 1.00 21.74 144 PHE A O 1
ATOM 651 N N . TYR A 1 145 ? 1.598 43.398 17.300 1.00 17.18 145 TYR A N 1
ATOM 652 C CA . TYR A 1 145 ? 0.716 42.264 17.541 1.00 18.66 145 TYR A CA 1
ATOM 653 C C . TYR A 1 145 ? 0.664 41.337 16.322 1.00 24.54 145 TYR A C 1
ATOM 654 O O . TYR A 1 145 ? 0.420 40.135 16.460 1.00 23.14 145 TYR A O 1
ATOM 663 N N . ASP A 1 146 ? 0.860 41.902 15.137 1.00 19.46 146 ASP A N 1
ATOM 664 C CA . ASP A 1 146 ? 0.642 41.131 13.904 1.00 23.17 146 ASP A CA 1
ATOM 665 C C . ASP A 1 146 ? 1.939 40.945 13.132 1.00 25.18 146 ASP A C 1
ATOM 666 O O . ASP A 1 146 ? 1.988 41.031 11.910 1.00 25.91 146 ASP A O 1
ATOM 671 N N . ALA A 1 147 ? 3.029 40.640 13.845 1.00 22.18 147 ALA A N 1
ATOM 672 C CA . ALA A 1 147 ? 4.329 40.515 13.202 1.00 21.33 147 ALA A CA 1
ATOM 673 C C . ALA A 1 147 ? 4.390 39.561 12.025 1.00 23.40 147 ALA A C 1
ATOM 674 O O . ALA A 1 147 ? 5.126 39.844 11.058 1.00 22.77 147 ALA A O 1
ATOM 676 N N . SER A 1 148 ? 3.670 38.439 12.072 1.00 26.88 148 SER A N 1
ATOM 677 C CA . SER A 1 148 ? 3.825 37.409 11.033 1.00 30.00 148 SER A CA 1
ATOM 678 C C . SER A 1 148 ? 3.277 37.848 9.685 1.00 28.85 148 SER A C 1
ATOM 679 O O . SER A 1 148 ? 3.603 37.296 8.619 1.00 23.92 148 SER A O 1
ATOM 682 N N . SER A 1 149 ? 2.453 38.901 9.680 1.00 24.38 149 SER A N 1
ATOM 683 C CA . SER A 1 149 ? 2.037 39.550 8.438 1.00 26.17 149 SER A CA 1
ATOM 684 C C . SER A 1 149 ? 3.182 40.172 7.647 1.00 29.26 149 SER A C 1
ATOM 685 O O . SER A 1 149 ? 3.022 40.542 6.485 1.00 25.01 149 SER A O 1
ATOM 688 N N . TYR A 1 150 ? 4.363 40.322 8.223 1.00 19.09 150 TYR A N 1
ATOM 689 C CA . TYR A 1 150 ? 5.476 40.928 7.505 1.00 22.20 150 TYR A CA 1
ATOM 690 C C . TYR A 1 150 ? 6.628 39.933 7.403 1.00 25.86 150 TYR A C 1
ATOM 691 O O . TYR A 1 150 ? 7.783 40.327 7.341 1.00 21.08 150 TYR A O 1
ATOM 700 N N . ALA A 1 151 ? 6.356 38.629 7.430 1.00 25.73 151 ALA A N 1
ATOM 701 C CA . ALA A 1 151 ? 7.429 37.640 7.458 1.00 27.53 151 ALA A CA 1
ATOM 702 C C . ALA A 1 151 ? 8.193 37.717 6.143 1.00 26.46 151 ALA A C 1
ATOM 703 O O . ALA A 1 151 ? 7.559 37.808 5.092 1.00 26.48 151 ALA A O 1
ATOM 705 N N . GLY A 1 152 ? 9.512 37.707 6.196 1.00 28.36 152 GLY A N 1
ATOM 706 C CA . GLY A 1 152 ? 10.304 37.882 4.984 1.00 32.08 152 GLY A CA 1
ATOM 707 C C . GLY A 1 152 ? 10.756 39.317 4.789 1.00 33.08 152 GLY A C 1
ATOM 708 O O . GLY A 1 152 ? 11.599 39.544 3.924 1.00 32.58 152 GLY A O 1
ATOM 709 N N . LYS A 1 153 ? 10.240 40.283 5.543 1.00 24.00 153 LYS A N 1
ATOM 710 C CA . LYS A 1 153 ? 10.609 41.701 5.454 1.00 23.54 153 LYS A CA 1
ATOM 711 C C . LYS A 1 153 ? 11.478 42.172 6.610 1.00 26.47 153 LYS A C 1
ATOM 712 O O . LYS A 1 153 ? 11.336 41.577 7.687 1.00 25.55 153 LYS A O 1
ATOM 718 N N . THR A 1 154 ? 12.283 43.198 6.392 1.00 23.32 154 THR A N 1
ATOM 719 C CA . THR A 1 154 ? 13.029 43.890 7.442 1.00 23.94 154 THR A CA 1
ATOM 720 C C . THR A 1 154 ? 12.838 45.392 7.389 1.00 27.62 154 THR A C 1
ATOM 721 O O . THR A 1 154 ? 12.628 45.919 6.278 1.00 23.78 154 THR A O 1
ATOM 725 N N . CYS A 1 155 ? 12.907 46.101 8.507 1.00 20.67 155 CYS A N 1
ATOM 726 C CA . CYS A 1 155 ? 12.986 47.546 8.645 1.00 19.15 155 CYS A CA 1
ATOM 727 C C . CYS A 1 155 ? 14.020 47.899 9.713 1.00 23.69 155 CYS A C 1
ATOM 728 O O . CYS A 1 155 ? 14.052 47.319 10.794 1.00 26.92 155 CYS A O 1
ATOM 731 N N . THR A 1 156 ? 14.871 48.862 9.425 1.00 22.60 156 THR A N 1
ATOM 732 C CA . THR A 1 156 ? 15.825 49.351 10.422 1.00 24.74 156 THR A CA 1
ATOM 733 C C . THR A 1 156 ? 15.445 50.773 10.773 1.00 25.80 156 THR A C 1
ATOM 734 O O . THR A 1 156 ? 15.111 51.598 9.901 1.00 26.05 156 THR A O 1
ATOM 738 N N . LEU A 1 157 ? 15.432 51.097 12.058 1.00 22.61 157 LEU A N 1
ATOM 739 C CA . LEU A 1 157 ? 15.011 52.417 12.528 1.00 22.82 157 LEU A CA 1
ATOM 740 C C . LEU A 1 157 ? 16.013 53.023 13.504 1.00 24.48 157 LEU A C 1
ATOM 741 O O . LEU A 1 157 ? 16.965 52.356 13.907 1.00 26.31 157 LEU A O 1
ATOM 746 N N . ARG A 1 158 ? 15.827 54.286 13.905 1.00 24.71 158 ARG A N 1
ATOM 747 C CA . ARG A 1 158 ? 16.720 54.836 14.938 1.00 28.40 158 ARG A CA 1
ATOM 748 C C . ARG A 1 158 ? 15.900 55.508 16.013 1.00 25.37 158 ARG A C 1
ATOM 749 O O . ARG A 1 158 ? 15.019 56.325 15.688 1.00 30.37 158 ARG A O 1
ATOM 757 N N . ILE A 1 159 ? 16.085 55.254 17.318 1.00 24.02 159 ILE A N 1
ATOM 758 C CA . ILE A 1 159 ? 15.204 55.974 18.243 1.00 22.17 159 ILE A CA 1
ATOM 759 C C . ILE A 1 159 ? 15.855 57.203 18.884 1.00 35.96 159 ILE A C 1
ATOM 760 O O . ILE A 1 159 ? 17.078 57.321 18.791 1.00 29.27 159 ILE A O 1
ATOM 765 N N . LYS A 1 160 ? 15.033 58.009 19.543 1.00 38.16 160 LYS A N 1
ATOM 766 C CA . LYS A 1 160 ? 15.427 59.084 20.446 1.00 39.01 160 LYS A CA 1
ATOM 767 C C . LYS A 1 160 ? 14.804 58.917 21.832 1.00 33.92 160 LYS A C 1
ATOM 768 O O . LYS A 1 160 ? 13.598 59.099 22.015 1.00 27.28 160 LYS A O 1
ATOM 774 N N . LEU A 1 161 ? 15.625 58.574 22.817 1.00 32.42 161 LEU A N 1
ATOM 775 C CA . LEU A 1 161 ? 15.147 58.316 24.172 1.00 40.83 161 LEU A CA 1
ATOM 776 C C . LEU A 1 161 ? 15.422 59.463 25.142 1.00 49.65 161 LEU A C 1
ATOM 777 O O . LEU A 1 161 ? 16.507 60.048 25.009 1.00 33.54 161 LEU A O 1
ATOM 782 N N . ALA A 1 162 ? 14.507 59.736 26.067 1.00 41.67 162 ALA A N 1
ATOM 783 C CA . ALA A 1 162 ? 14.687 60.669 27.180 1.00 43.69 162 ALA A CA 1
ATOM 784 C C . ALA A 1 162 ? 15.272 59.963 28.406 1.00 43.41 162 ALA A C 1
ATOM 785 O O . ALA A 1 162 ? 15.232 58.728 28.461 1.00 36.95 162 ALA A O 1
ATOM 787 N N . PRO A 1 163 ? 15.842 60.682 29.379 1.00 40.15 163 PRO A N 1
ATOM 788 C CA . PRO A 1 163 ? 16.397 60.045 30.575 1.00 30.03 163 PRO A CA 1
ATOM 789 C C . PRO A 1 163 ? 15.306 59.400 31.440 1.00 32.35 163 PRO A C 1
ATOM 790 O O . PRO A 1 163 ? 15.681 58.540 32.228 1.00 43.68 163 PRO A O 1
ATOM 794 N N . ASP A 1 164 ? 14.083 59.812 31.259 1.00 38.72 164 ASP A N 1
ATOM 795 C CA . ASP A 1 164 ? 12.715 59.476 31.521 1.00 44.54 164 ASP A CA 1
ATOM 796 C C . ASP A 1 164 ? 12.279 58.067 31.118 1.00 44.85 164 ASP A C 1
ATOM 797 O O . ASP A 1 164 ? 11.406 57.409 31.697 1.00 41.95 164 ASP A O 1
ATOM 802 N N . GLY A 1 165 ? 12.899 57.599 30.047 1.00 34.02 165 GLY A N 1
ATOM 803 C CA . GLY A 1 165 ? 12.430 56.440 29.296 1.00 41.77 165 GLY A CA 1
ATOM 804 C C . GLY A 1 165 ? 11.363 56.830 28.298 1.00 37.80 165 GLY A C 1
ATOM 805 O O . GLY A 1 165 ? 10.768 56.022 27.574 1.00 40.19 165 GLY A O 1
ATOM 806 N N . MET A 1 166 ? 11.032 58.121 28.196 1.00 32.99 166 MET A N 1
ATOM 807 C CA . MET A 1 166 ? 9.999 58.480 27.224 1.00 32.67 166 MET A CA 1
ATOM 808 C C . MET A 1 166 ? 10.557 58.435 25.805 1.00 37.34 166 MET A C 1
ATOM 809 O O . MET A 1 166 ? 11.681 58.881 25.539 1.00 36.77 166 MET A O 1
ATOM 814 N N . LEU A 1 167 ? 9.786 57.877 24.871 1.00 33.95 167 LEU A N 1
ATOM 815 C CA . LEU A 1 167 ? 10.198 57.860 23.468 1.00 28.59 167 LEU A CA 1
ATOM 816 C C . LEU A 1 167 ? 10.068 59.244 22.857 1.00 31.84 167 LEU A C 1
ATOM 817 O O . LEU A 1 167 ? 8.961 59.709 22.609 1.00 35.33 167 LEU A O 1
ATOM 822 N N . LEU A 1 168 ? 11.188 59.934 22.603 1.00 41.71 168 LEU A N 1
ATOM 823 C CA . LEU A 1 168 ? 11.118 61.296 22.069 1.00 45.91 168 LEU A CA 1
ATOM 824 C C . LEU A 1 168 ? 10.776 61.284 20.588 1.00 43.37 168 LEU A C 1
ATOM 825 O O . LEU A 1 168 ? 10.041 62.093 20.031 1.00 40.90 168 LEU A O 1
ATOM 830 N N . ASP A 1 169 ? 11.354 60.292 19.910 1.00 39.98 169 ASP A N 1
ATOM 831 C CA . ASP A 1 169 ? 11.156 60.197 18.470 1.00 37.07 169 ASP A CA 1
ATOM 832 C C . ASP A 1 169 ? 11.599 58.846 17.945 1.00 39.05 169 ASP A C 1
ATOM 833 O O . ASP A 1 169 ? 12.372 58.138 18.587 1.00 33.00 169 ASP A O 1
ATOM 838 N N . ILE A 1 170 ? 11.116 58.433 16.780 1.00 30.55 170 ILE A N 1
ATOM 839 C CA . ILE A 1 170 ? 11.631 57.213 16.168 1.00 25.42 170 ILE A CA 1
ATOM 840 C C . ILE A 1 170 ? 11.558 57.420 14.652 1.00 32.67 170 ILE A C 1
ATOM 841 O O . ILE A 1 170 ? 10.553 57.974 14.205 1.00 47.25 170 ILE A O 1
ATOM 846 N N . LYS A 1 171 ? 12.581 57.016 13.924 1.00 27.99 171 LYS A N 1
ATOM 847 C CA . LYS A 1 171 ? 12.608 57.292 12.491 1.00 37.25 171 LYS A CA 1
ATOM 848 C C . LYS A 1 171 ? 13.081 56.102 11.677 1.00 28.00 171 LYS A C 1
ATOM 849 O O . LYS A 1 171 ? 14.118 55.508 11.968 1.00 32.16 171 LYS A O 1
ATOM 855 N N . PRO A 1 172 ? 12.359 55.770 10.612 1.00 24.62 172 PRO A N 1
ATOM 856 C CA . PRO A 1 172 ? 12.856 54.716 9.740 1.00 20.53 172 PRO A CA 1
ATOM 857 C C . PRO A 1 172 ? 14.139 55.194 9.059 1.00 35.39 172 PRO A C 1
ATOM 858 O O . PRO A 1 172 ? 14.261 56.400 8.815 1.00 30.84 172 PRO A O 1
ATOM 862 N 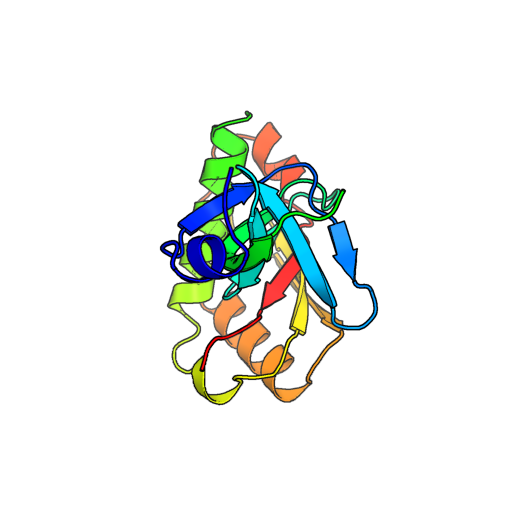N . GLU A 1 173 ? 15.003 54.238 8.798 1.00 23.94 173 GLU A N 1
ATOM 863 C CA . GLU A 1 173 ? 16.272 54.432 8.130 1.00 29.24 173 GLU A CA 1
ATOM 864 C C . GLU A 1 173 ? 16.378 53.480 6.960 1.00 27.77 173 GLU A C 1
ATOM 865 O O . GLU A 1 173 ? 17.284 53.636 6.150 1.00 37.07 173 GLU A O 1
ATOM 871 N N . GLY A 1 174 ? 15.488 52.503 6.788 1.00 31.39 174 GLY A N 1
ATOM 872 C CA . GLY A 1 174 ? 15.550 51.699 5.563 1.00 23.66 174 GLY A CA 1
ATOM 873 C C . GLY A 1 174 ? 14.728 50.431 5.674 1.00 32.81 174 GLY A C 1
ATOM 874 O O . GLY A 1 174 ? 14.424 50.062 6.815 1.00 30.57 174 GLY A O 1
ATOM 875 N N . GLY A 1 175 ? 14.382 49.782 4.570 1.00 22.83 175 GLY A N 1
ATOM 876 C CA . GLY A 1 175 ? 13.677 48.512 4.548 1.00 29.89 175 GLY A CA 1
ATOM 877 C C . GLY A 1 175 ? 12.253 48.586 4.061 1.00 32.58 175 GLY A C 1
ATOM 878 O O . GLY A 1 175 ? 11.853 49.596 3.463 1.00 31.60 175 GLY A O 1
ATOM 879 N N . ASP A 1 176 ? 11.431 47.565 4.258 1.00 23.73 176 ASP A N 1
ATOM 880 C CA . ASP A 1 176 ? 10.084 47.527 3.672 1.00 20.70 176 ASP A CA 1
ATOM 881 C C . ASP A 1 176 ? 9.145 48.614 4.182 1.00 22.81 176 ASP A C 1
ATOM 882 O O . ASP A 1 176 ? 8.981 48.704 5.401 1.00 23.23 176 ASP A O 1
ATOM 887 N N . PRO A 1 177 ? 8.538 49.456 3.344 1.00 24.72 177 PRO A N 1
ATOM 888 C CA . PRO A 1 177 ? 7.691 50.545 3.839 1.00 21.76 177 PRO A CA 1
ATOM 889 C C . PRO A 1 177 ? 6.503 50.089 4.671 1.00 19.60 177 PRO A C 1
ATOM 890 O O . PRO A 1 177 ? 6.197 50.732 5.686 1.00 18.43 177 PRO A O 1
ATOM 894 N N . ALA A 1 178 ? 5.786 49.018 4.326 1.00 18.02 178 ALA A N 1
ATOM 895 C CA . ALA A 1 178 ? 4.638 48.679 5.193 1.00 17.73 178 ALA A CA 1
ATOM 896 C C . ALA A 1 178 ? 5.083 48.159 6.550 1.00 23.80 178 ALA A C 1
ATOM 897 O O . ALA A 1 178 ? 4.473 48.490 7.568 1.00 19.32 178 ALA A O 1
ATOM 899 N N . LEU A 1 179 ? 6.168 47.364 6.574 1.00 18.84 179 LEU A N 1
ATOM 900 C CA . LEU A 1 179 ? 6.731 46.995 7.892 1.00 16.48 179 LEU A CA 1
ATOM 901 C C . LEU A 1 179 ? 7.254 48.190 8.653 1.00 17.35 179 LEU A C 1
ATOM 902 O O . LEU A 1 179 ? 7.030 48.354 9.867 1.00 16.61 179 LEU A O 1
ATOM 907 N N . CYS A 1 180 ? 7.988 49.114 8.020 1.00 22.08 180 CYS A N 1
ATOM 908 C CA . CYS A 1 180 ? 8.416 50.312 8.764 1.00 20.41 180 CYS A CA 1
ATOM 909 C C . CYS A 1 180 ? 7.260 51.087 9.370 1.00 18.30 180 CYS A C 1
ATOM 910 O O . CYS A 1 180 ? 7.403 51.587 10.501 1.00 18.53 180 CYS A 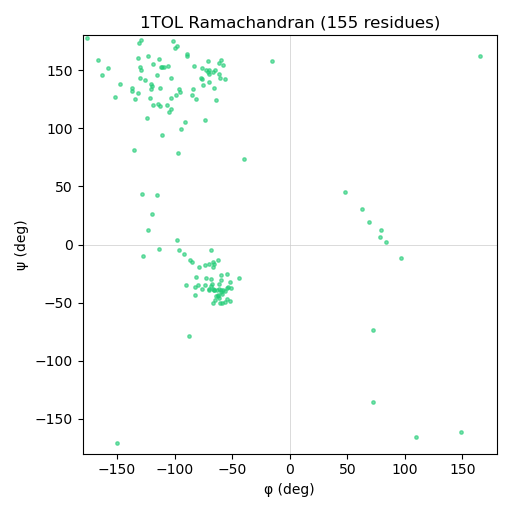O 1
ATOM 913 N N . GLN A 1 181 ? 6.116 51.258 8.701 1.00 16.59 181 GLN A N 1
ATOM 914 C CA . GLN A 1 181 ? 4.982 51.960 9.296 1.00 17.59 181 GLN A CA 1
ATOM 915 C C . GLN A 1 181 ? 4.387 51.176 10.475 1.00 21.36 181 GLN A C 1
ATOM 916 O O . GLN A 1 181 ? 4.000 51.755 11.495 1.00 21.35 181 GLN A O 1
ATOM 922 N N . ALA A 1 182 ? 4.306 49.850 10.398 1.00 19.38 182 ALA A N 1
ATOM 923 C CA . ALA A 1 182 ? 3.817 49.053 11.522 1.00 16.56 182 ALA A CA 1
ATOM 924 C C . ALA A 1 182 ? 4.751 49.123 12.723 1.00 17.41 182 ALA A C 1
ATOM 925 O O . ALA A 1 182 ? 4.356 49.138 13.887 1.00 19.26 182 ALA A O 1
ATOM 927 N N . ALA A 1 183 ? 6.057 49.117 12.435 1.00 17.05 183 ALA A N 1
ATOM 928 C CA . ALA A 1 183 ? 7.046 49.282 13.505 1.00 21.73 183 ALA A CA 1
ATOM 929 C C . ALA A 1 183 ? 6.908 50.628 14.211 1.00 22.62 183 ALA A C 1
ATOM 930 O O . ALA A 1 183 ? 6.944 50.723 15.449 1.00 23.96 183 ALA A O 1
ATOM 932 N N . LEU A 1 184 ? 6.770 51.728 13.465 1.00 21.02 184 LEU A N 1
ATOM 933 C CA . LEU A 1 184 ? 6.508 53.016 14.106 1.00 23.34 184 LEU A CA 1
ATOM 934 C C . LEU A 1 184 ? 5.295 52.986 15.013 1.00 21.66 184 LEU A C 1
ATOM 935 O O . LEU A 1 184 ? 5.366 53.481 16.137 1.00 24.37 184 LEU A O 1
ATOM 940 N N . ALA A 1 185 ? 4.184 52.419 14.542 1.00 20.42 185 ALA A N 1
ATOM 941 C CA . ALA A 1 185 ? 2.975 52.348 15.358 1.00 23.09 185 ALA A CA 1
ATOM 942 C C . ALA A 1 185 ? 3.194 51.513 16.610 1.00 24.54 185 ALA A C 1
ATOM 943 O O . ALA A 1 185 ? 2.771 51.958 17.694 1.00 25.74 185 ALA A O 1
ATOM 945 N N . ALA A 1 186 ? 3.835 50.359 16.533 1.00 16.87 186 ALA A N 1
ATOM 946 C CA . ALA A 1 186 ? 4.158 49.581 17.734 1.00 18.96 186 ALA A CA 1
ATOM 947 C C . ALA A 1 186 ? 5.064 50.346 18.697 1.00 22.57 186 ALA A C 1
ATOM 948 O O . ALA A 1 186 ? 4.784 50.449 19.899 1.00 23.39 186 ALA A O 1
ATOM 950 N N . ALA A 1 187 ? 6.165 50.894 18.200 1.00 18.19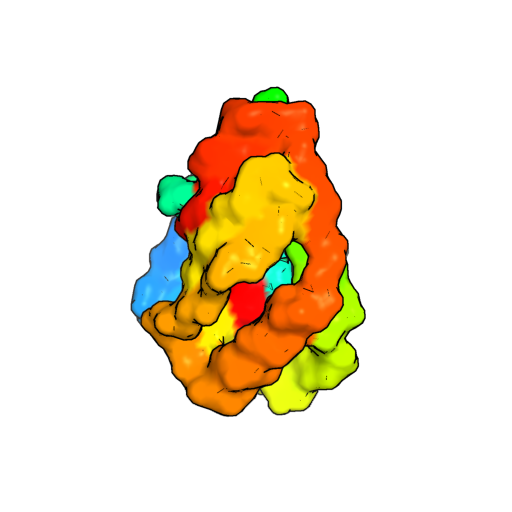 187 ALA A N 1
ATOM 951 C CA . ALA A 1 187 ? 7.014 51.698 19.094 1.00 25.36 187 ALA A CA 1
ATOM 952 C C . ALA A 1 187 ? 6.271 52.819 19.809 1.00 25.42 187 ALA A C 1
ATOM 953 O O . ALA A 1 187 ? 6.589 53.088 20.974 1.00 27.89 187 ALA A O 1
ATOM 955 N N . LYS A 1 188 ? 5.326 53.495 19.174 1.00 24.20 188 LYS A N 1
ATOM 956 C CA . LYS A 1 188 ? 4.657 54.651 19.786 1.00 34.47 188 LYS A CA 1
ATOM 957 C C . LYS A 1 188 ? 3.673 54.249 20.866 1.00 32.95 188 LYS A C 1
ATOM 958 O O . LYS A 1 188 ? 3.267 55.036 21.735 1.00 28.29 188 LYS A O 1
ATOM 964 N N . LEU A 1 189 ? 3.284 52.966 20.863 1.00 22.13 189 LEU A N 1
ATOM 965 C CA . LEU A 1 189 ? 2.449 52.407 21.917 1.00 20.20 189 LEU A CA 1
ATOM 966 C C . LEU A 1 189 ? 3.261 51.907 23.101 1.00 21.92 189 LEU A C 1
ATOM 967 O O . LEU A 1 189 ? 2.778 51.565 24.191 1.00 24.51 189 LEU A O 1
ATOM 972 N N . ALA A 1 190 ? 4.570 51.768 22.954 1.00 23.49 190 ALA A N 1
ATOM 973 C CA . ALA A 1 190 ? 5.323 51.089 23.994 1.00 21.33 190 ALA A CA 1
ATOM 974 C C . ALA A 1 190 ? 5.495 51.889 25.290 1.00 21.53 190 ALA A C 1
ATOM 975 O O . ALA A 1 190 ? 5.584 53.110 25.253 1.00 28.91 190 ALA A O 1
ATOM 977 N N . LYS A 1 191 ? 5.584 51.151 26.385 1.00 22.17 191 LYS A N 1
ATOM 978 C CA . LYS A 1 191 ? 5.917 51.819 27.659 1.00 30.84 191 LYS A CA 1
ATOM 979 C C . LYS A 1 191 ? 7.308 51.360 28.051 1.00 26.58 191 LYS A C 1
ATOM 980 O O . LYS A 1 191 ? 7.487 50.304 28.646 1.00 28.02 191 LYS A O 1
ATOM 986 N N . ILE A 1 192 ? 8.316 52.149 27.665 1.00 25.99 192 ILE A N 1
ATOM 987 C CA . ILE A 1 192 ? 9.721 51.805 27.908 1.00 24.37 192 ILE A CA 1
ATOM 988 C C . ILE A 1 192 ? 10.106 52.173 29.335 1.00 38.46 192 ILE A C 1
ATOM 989 O O . ILE A 1 192 ? 9.900 53.318 29.759 1.00 33.09 192 ILE A O 1
ATOM 994 N N . PRO A 1 193 ? 10.625 51.247 30.123 1.00 31.60 193 PRO A N 1
ATOM 995 C CA . PRO A 1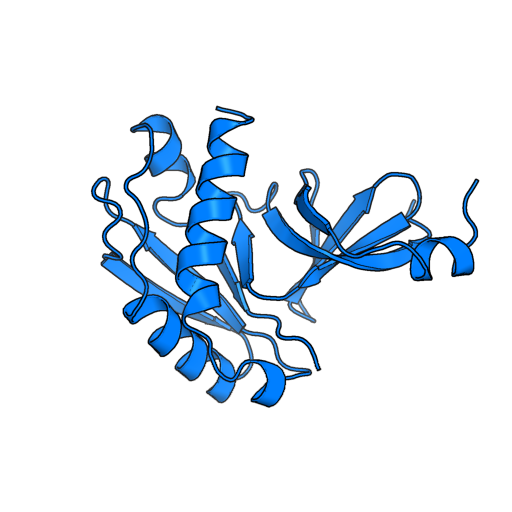 193 ? 10.992 51.599 31.505 1.00 29.70 193 PRO A CA 1
ATOM 996 C C . PRO A 1 193 ? 12.057 52.684 31.573 1.00 34.73 193 PRO A C 1
ATOM 997 O O . PRO A 1 193 ? 12.864 52.845 30.653 1.00 33.39 193 PRO A O 1
ATOM 1001 N N . LYS A 1 194 ? 12.136 53.430 32.683 1.00 32.11 194 LYS A N 1
ATOM 1002 C CA . LYS A 1 194 ? 13.274 54.340 32.832 1.00 34.43 194 LYS A CA 1
ATOM 1003 C C . LYS A 1 194 ? 14.611 53.625 32.833 1.00 32.56 194 LYS A C 1
ATOM 1004 O O . LYS A 1 194 ? 14.804 52.530 33.381 1.00 33.04 194 LYS A O 1
ATOM 1010 N N . PRO A 1 195 ? 15.618 54.244 32.227 1.00 32.25 195 PRO A N 1
ATOM 1011 C CA . PRO A 1 195 ? 16.970 53.698 32.301 1.00 37.98 195 PRO A CA 1
ATOM 1012 C C . PRO A 1 195 ? 17.360 53.584 33.776 1.00 40.01 195 PRO A C 1
ATOM 1013 O O . PRO A 1 195 ? 16.808 54.319 34.598 1.00 39.98 195 PRO A O 1
ATOM 1017 N N . PRO A 1 196 ? 18.264 52.663 34.052 1.00 30.15 196 PRO A N 1
ATOM 1018 C CA . PRO A 1 196 ? 18.676 52.387 35.428 1.00 39.35 196 PRO A CA 1
ATOM 1019 C C . PRO A 1 196 ? 19.777 53.346 35.887 1.00 49.40 196 PRO A C 1
ATOM 1020 O O . PRO A 1 196 ? 20.025 53.420 37.092 1.00 52.06 196 PRO A O 1
ATOM 1024 N N . SER A 1 197 ? 20.401 54.041 34.941 1.00 45.78 197 SER A N 1
ATOM 1025 C CA . SER A 1 197 ? 21.486 54.977 35.219 1.00 51.13 197 SER A CA 1
ATOM 1026 C C . SER A 1 197 ? 21.764 55.941 34.071 1.00 54.91 197 SER A C 1
ATOM 1027 O O . SER A 1 197 ? 21.627 55.537 32.912 1.00 43.95 197 SER A O 1
ATOM 1030 N N . GLN A 1 198 ? 22.166 57.183 34.356 1.00 49.52 198 GLN A N 1
ATOM 1031 C CA . GLN A 1 198 ? 22.542 58.129 33.301 1.00 42.85 198 GLN A CA 1
ATOM 1032 C C . GLN A 1 198 ? 23.547 57.488 32.352 1.00 43.97 198 GLN A C 1
ATOM 1033 O O . GLN A 1 198 ? 23.506 57.691 31.136 1.00 41.41 198 GLN A O 1
ATOM 1039 N N . ALA A 1 199 ? 24.458 56.677 32.901 1.00 39.98 199 ALA A N 1
ATOM 1040 C CA . ALA A 1 199 ? 25.429 56.037 32.020 1.00 40.31 199 ALA A CA 1
ATOM 1041 C C . ALA A 1 199 ? 24.712 55.138 31.018 1.00 40.24 199 ALA A C 1
ATOM 1042 O O . ALA A 1 199 ? 25.108 55.042 29.867 1.00 37.19 199 ALA A O 1
ATOM 1044 N N . VAL A 1 200 ? 23.662 54.450 31.472 1.00 45.97 200 VAL A N 1
ATOM 1045 C CA . VAL A 1 200 ? 23.048 53.508 30.519 1.00 45.42 200 VAL A CA 1
ATOM 1046 C C . VAL A 1 200 ? 22.151 54.264 29.558 1.00 34.88 200 VAL A C 1
ATOM 1047 O O . VAL A 1 200 ? 22.048 53.957 28.380 1.00 36.96 200 VAL A O 1
ATOM 1051 N N . TYR A 1 201 ? 21.495 55.309 30.057 1.00 36.31 201 TYR A N 1
ATOM 1052 C CA . TYR A 1 201 ? 20.781 56.197 29.148 1.00 43.17 201 TYR A CA 1
ATOM 1053 C C . TYR A 1 201 ? 21.648 56.698 27.999 1.00 54.99 201 TYR A C 1
ATOM 1054 O O . TYR A 1 201 ? 21.246 56.639 26.824 1.00 35.75 201 TYR A O 1
ATOM 1063 N N . GLU A 1 202 ? 22.859 57.194 28.270 1.00 45.21 202 GLU A N 1
ATOM 1064 C CA . GLU A 1 202 ? 23.694 57.687 27.174 1.00 41.13 202 GLU A CA 1
ATOM 1065 C C . GLU A 1 202 ? 23.990 56.609 26.144 1.00 38.20 202 GLU A C 1
ATOM 1066 O O . GLU A 1 202 ? 24.182 56.843 24.944 1.00 39.71 202 GLU A O 1
ATOM 1072 N N . VAL A 1 203 ? 24.038 55.366 26.628 1.00 40.20 203 VAL A N 1
ATOM 1073 C CA . VAL A 1 203 ? 24.328 54.270 25.699 1.00 40.92 203 VAL A CA 1
ATOM 1074 C C . VAL A 1 203 ? 23.202 54.059 24.694 1.00 33.52 203 VAL A C 1
ATOM 1075 O O . VAL A 1 203 ? 23.465 53.707 23.544 1.00 32.47 203 VAL A O 1
ATOM 1079 N N . PHE A 1 204 ? 21.957 54.280 25.116 1.00 32.16 204 PHE A N 1
ATOM 1080 C CA . PHE A 1 204 ? 20.816 53.949 24.267 1.00 29.14 204 PHE A CA 1
ATOM 1081 C C . PHE A 1 204 ? 20.039 55.167 23.810 1.00 32.01 204 PHE A C 1
ATOM 1082 O O . PHE A 1 204 ? 19.090 55.021 23.032 1.00 34.20 204 PHE A O 1
ATOM 1090 N N . LYS A 1 205 ? 20.409 56.354 24.277 1.00 30.32 205 LYS A N 1
ATOM 1091 C CA . LYS A 1 205 ? 19.616 57.540 23.947 1.00 36.76 205 LYS A CA 1
ATOM 1092 C C . LYS A 1 205 ? 19.413 57.728 22.444 1.00 37.16 205 LYS A C 1
ATOM 1093 O O . LYS A 1 205 ? 18.404 58.342 22.076 1.00 37.86 205 LYS A O 1
ATOM 1099 N N . ASN A 1 206 ? 20.276 57.225 21.578 1.00 37.12 206 ASN A N 1
ATOM 1100 C CA . ASN A 1 206 ? 20.066 57.317 20.132 1.00 37.10 206 ASN A CA 1
ATOM 1101 C C . ASN A 1 206 ? 20.197 55.975 19.421 1.00 42.86 206 ASN A C 1
ATOM 1102 O O . ASN A 1 206 ? 20.828 55.888 18.358 1.00 37.25 206 ASN A O 1
ATOM 1107 N N . ALA A 1 207 ? 19.625 54.903 19.967 1.00 34.27 207 ALA A N 1
ATOM 1108 C CA . ALA A 1 207 ? 19.935 53.551 19.528 1.00 30.98 207 ALA A CA 1
ATOM 1109 C C . ALA A 1 207 ? 19.271 53.140 18.219 1.00 31.93 207 ALA A C 1
ATOM 1110 O O . ALA A 1 207 ? 18.129 53.506 17.981 1.00 30.54 207 ALA A O 1
ATOM 1112 N N . PRO A 1 208 ? 20.004 52.363 17.428 1.00 29.01 208 PRO A N 1
ATOM 1113 C CA . PRO A 1 208 ? 19.454 51.635 16.300 1.00 26.06 208 PRO A CA 1
ATOM 1114 C C . PRO A 1 208 ? 18.553 50.473 16.733 1.00 32.33 208 PRO A C 1
ATOM 1115 O O . PRO A 1 208 ? 18.873 49.766 17.682 1.00 34.00 208 PRO A O 1
ATOM 1119 N N . LEU A 1 209 ? 17.452 50.279 16.025 1.00 22.67 209 LEU A N 1
ATOM 1120 C CA . LEU A 1 209 ? 16.411 49.294 16.312 1.00 21.30 209 LEU A CA 1
ATOM 1121 C C . LEU A 1 209 ? 16.045 48.588 15.039 1.00 26.69 209 LEU A C 1
ATOM 1122 O O . LEU A 1 209 ? 15.706 49.320 14.100 1.00 28.77 209 LEU A O 1
ATOM 1127 N N . ASP A 1 210 ? 16.084 47.274 14.912 1.00 22.62 210 ASP A N 1
ATOM 1128 C CA . ASP A 1 210 ? 15.575 46.650 13.713 1.00 19.46 210 ASP A CA 1
ATOM 1129 C C . ASP A 1 210 ? 14.305 45.851 14.033 1.00 30.78 210 ASP A C 1
ATOM 1130 O O . ASP A 1 210 ? 14.164 45.349 15.152 1.00 24.30 210 ASP A O 1
ATOM 1135 N N . PHE A 1 211 ? 13.455 45.726 13.014 1.00 22.48 211 PHE A N 1
ATOM 1136 C CA . PHE A 1 211 ? 12.370 44.755 13.052 1.00 24.00 211 PHE A CA 1
ATOM 1137 C C . PHE A 1 211 ? 12.606 43.667 12.017 1.00 24.44 211 PHE A C 1
ATOM 1138 O O . PHE A 1 211 ? 12.659 43.861 10.795 1.00 24.81 211 PHE A O 1
ATOM 1146 N N . LYS A 1 212 ? 12.741 42.410 12.426 1.00 15.19 212 LYS A N 1
ATOM 1147 C CA . LYS A 1 212 ? 12.855 41.342 11.419 1.00 18.26 212 LYS A CA 1
ATOM 1148 C C . LYS A 1 212 ? 11.977 40.156 11.778 1.00 26.40 212 LYS A C 1
ATOM 1149 O O . LYS A 1 212 ? 12.447 39.167 12.361 1.00 24.06 212 LYS A O 1
ATOM 1155 N N . PRO A 1 213 ? 10.681 40.230 11.472 1.00 24.83 213 PRO A N 1
ATOM 1156 C CA . PRO A 1 213 ? 9.673 39.318 11.992 1.00 22.34 213 PRO A CA 1
ATOM 1157 C C . PRO A 1 213 ? 9.703 37.884 11.486 1.00 31.78 213 PRO A C 1
ATOM 1158 O O . PRO A 1 213 ? 10.087 37.622 10.349 1.00 29.03 213 PRO A O 1
ATOM 1162 N N . ALA A 1 214 ? 9.254 36.951 12.339 1.00 24.56 214 ALA A N 1
ATOM 1163 C CA . ALA A 1 214 ? 9.275 35.560 11.841 1.00 39.85 214 ALA A CA 1
ATOM 1164 C C . ALA A 1 214 ? 8.002 35.145 11.126 1.00 39.60 214 ALA A C 1
ATOM 1165 O O . ALA A 1 214 ? 6.937 35.751 11.225 1.00 28.31 214 ALA A O 1
ATOM 1167 N N . ALA A 1 215 ? 8.071 34.042 10.382 1.00 45.60 215 ALA A N 1
ATOM 1168 C CA . ALA A 1 215 ? 6.912 33.427 9.759 1.00 37.94 215 ALA A CA 1
ATOM 1169 C C . ALA A 1 215 ? 5.817 33.092 10.770 1.00 44.65 215 ALA A C 1
ATOM 1170 O O . ALA A 1 215 ? 6.152 32.679 11.898 1.00 41.85 215 ALA A O 1
ATOM 1172 N N . ALA A 1 216 ? 4.621 33.228 10.475 1.00 41.48 216 ALA A N 1
#

Foldseek 3Di:
DDFQVNQQPDDWDWWKDFQWDADPVQRWIWDADPFFIKTFAAKKWAWAVRRMITGGIGTRGTDDVVVVLLRVLNVQLRCQLSVQLVPQAVQAPWKWKKKWAADLQRDTPGIGTDDIDVVVVVSSRVSSNPGDRHHRPDPVSCVRRRTIMMMHHGHD